Protein AF-A0A9X9A310-F1 (afdb_monomer_lite)

Secondary structure (DSSP, 8-state):
-HHHHTT-SS--TTS--TT--HHHHHHHB-TTS-B-HHHHHHHHHHHHHHHHHHTSS--TT-SSS--GGGGSPPHHHHHHHHHT----SS-SSHHHHHHHHHHHHHHHHHHHHHHGGGSTTEEEETTEEEEPPPP----HHHHHHHTT-

Structure (mmCIF, N/CA/C/O backbone):
data_AF-A0A9X9A310-F1
#
_entry.id   AF-A0A9X9A310-F1
#
loop_
_atom_site.group_PDB
_atom_site.id
_atom_site.type_symbol
_atom_site.label_atom_id
_atom_site.label_alt_id
_atom_site.label_comp_id
_atom_site.label_asym_id
_atom_site.label_entity_id
_atom_site.label_seq_id
_atom_site.pdbx_PDB_ins_code
_atom_site.Cartn_x
_atom_site.Cartn_y
_atom_site.Cartn_z
_atom_site.occupancy
_atom_site.B_iso_or_equiv
_atom_site.auth_seq_id
_atom_site.auth_comp_id
_atom_site.auth_asym_id
_atom_site.auth_atom_id
_atom_site.pdbx_PDB_model_num
ATOM 1 N N . HIS A 1 1 ? -17.668 -2.161 24.044 1.00 49.62 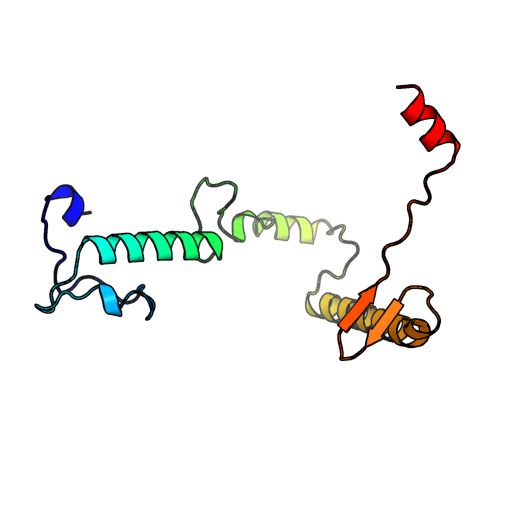1 HIS A N 1
ATOM 2 C CA . HIS A 1 1 ? -19.072 -1.722 24.154 1.00 49.62 1 HIS A CA 1
ATOM 3 C C . HIS A 1 1 ? -19.448 -1.435 25.606 1.00 49.62 1 HIS A C 1
ATOM 5 O O . HIS A 1 1 ? -19.830 -0.310 25.908 1.00 49.62 1 HIS A O 1
ATOM 11 N N . GLU A 1 2 ? -19.189 -2.377 26.520 1.00 58.69 2 GLU A N 1
ATOM 12 C CA . GLU A 1 2 ? -19.602 -2.289 27.930 1.00 58.69 2 GLU A CA 1
ATOM 13 C C . GLU A 1 2 ? -19.097 -1.065 28.711 1.00 58.69 2 GLU A C 1
ATOM 15 O O . GLU A 1 2 ? -19.842 -0.537 29.523 1.00 58.69 2 GLU A O 1
ATOM 20 N N . LEU A 1 3 ? -17.868 -0.574 28.506 1.00 62.94 3 LEU A N 1
ATOM 21 C CA . LEU A 1 3 ? -17.352 0.586 29.262 1.00 62.94 3 LEU A CA 1
ATOM 22 C C . LEU A 1 3 ? -18.100 1.890 28.947 1.00 62.94 3 LEU A C 1
ATOM 24 O O . LEU A 1 3 ? -18.428 2.640 29.866 1.00 62.94 3 LEU A O 1
ATOM 28 N N . ASN A 1 4 ? -18.407 2.126 27.668 1.00 61.53 4 ASN A N 1
ATOM 29 C CA . ASN A 1 4 ? -19.145 3.313 27.232 1.00 61.53 4 ASN A CA 1
ATOM 30 C C . ASN A 1 4 ? -20.635 3.213 27.572 1.00 61.53 4 ASN A C 1
ATOM 32 O O . ASN A 1 4 ? -21.235 4.217 27.937 1.00 61.53 4 ASN A O 1
ATOM 36 N N . GLU A 1 5 ? -21.217 2.015 27.510 1.00 60.56 5 GLU A N 1
ATOM 37 C CA . GLU A 1 5 ? -22.623 1.800 27.878 1.00 60.56 5 GLU A CA 1
ATOM 38 C C . GLU A 1 5 ? -22.856 1.806 29.392 1.00 60.56 5 GLU A C 1
ATOM 40 O O . GLU A 1 5 ? -23.878 2.299 29.855 1.00 60.56 5 GLU A O 1
ATOM 45 N N . SER A 1 6 ? -21.909 1.292 30.183 1.00 63.25 6 SER A N 1
ATOM 46 C CA . SER A 1 6 ? -22.047 1.210 31.645 1.00 63.25 6 SER A CA 1
ATOM 47 C C . SER A 1 6 ? -21.594 2.465 32.395 1.00 63.25 6 SER A C 1
ATOM 49 O O . SER A 1 6 ? -21.707 2.512 33.620 1.00 63.25 6 SER A O 1
ATOM 51 N N . GLY A 1 7 ? -21.038 3.467 31.702 1.00 60.34 7 GLY A N 1
ATOM 52 C CA . GLY A 1 7 ? -20.533 4.704 32.314 1.00 60.34 7 GLY A CA 1
ATOM 53 C C . GLY A 1 7 ? -19.408 4.489 33.337 1.00 60.34 7 GLY A C 1
ATOM 54 O O . GLY A 1 7 ? -19.101 5.383 34.133 1.00 60.34 7 GLY A O 1
ATOM 55 N N . LYS A 1 8 ? -18.796 3.297 33.361 1.00 65.62 8 LYS A N 1
ATOM 56 C CA . LYS A 1 8 ? -17.754 2.939 34.325 1.00 65.62 8 LYS A CA 1
ATOM 57 C C . LYS A 1 8 ? -16.509 3.786 34.072 1.00 65.62 8 LYS A C 1
ATOM 59 O O . LYS A 1 8 ? -15.927 3.774 32.994 1.00 65.62 8 LYS A O 1
ATOM 64 N N . ARG A 1 9 ? -16.077 4.512 35.107 1.00 66.81 9 ARG A N 1
ATOM 65 C CA . ARG A 1 9 ? -14.943 5.450 35.028 1.00 66.81 9 ARG A CA 1
ATOM 66 C C . ARG A 1 9 ? -13.573 4.770 34.955 1.00 66.81 9 ARG A C 1
ATOM 68 O O . ARG A 1 9 ? -12.628 5.401 34.497 1.00 66.81 9 ARG A O 1
ATOM 75 N N . LYS A 1 10 ? -13.459 3.518 35.412 1.00 70.38 10 LYS A N 1
ATOM 76 C CA . LYS A 1 10 ? -12.194 2.773 35.459 1.00 70.38 10 LYS A CA 1
ATOM 77 C C . LYS A 1 10 ? -12.147 1.711 34.369 1.00 70.38 10 LYS A C 1
ATOM 79 O O . LYS A 1 10 ? -13.073 0.908 34.250 1.00 70.38 10 LYS A O 1
ATOM 84 N N . VAL A 1 11 ? -11.051 1.699 33.616 1.00 75.75 11 VAL A N 1
ATOM 85 C CA . VAL A 1 11 ? -10.743 0.620 32.677 1.00 75.75 11 VAL A CA 1
ATOM 86 C C . VAL A 1 11 ? -10.344 -0.620 33.495 1.00 75.75 11 VAL A C 1
ATOM 88 O O . VAL A 1 11 ? -9.556 -0.484 34.432 1.00 75.75 11 VAL A O 1
ATOM 91 N N . PRO A 1 12 ? -10.889 -1.816 33.210 1.00 75.31 12 PRO A N 1
ATOM 92 C CA . PRO A 1 12 ? -10.527 -3.029 33.933 1.00 75.31 12 PRO A CA 1
ATOM 93 C C . PRO A 1 12 ? -9.050 -3.373 33.730 1.00 75.31 12 PRO A C 1
ATOM 95 O O . PRO A 1 12 ? -8.545 -3.269 32.616 1.00 75.31 12 PRO A O 1
ATOM 98 N N . ASN A 1 13 ? -8.386 -3.896 34.764 1.00 68.88 13 ASN A N 1
ATOM 99 C CA . ASN A 1 13 ? -6.972 -4.302 34.693 1.00 68.88 13 ASN A CA 1
ATOM 100 C C . ASN A 1 13 ? -6.693 -5.442 33.686 1.00 68.88 13 ASN A C 1
ATOM 102 O O . ASN A 1 13 ? -5.540 -5.716 33.380 1.00 68.88 13 ASN A O 1
ATOM 106 N N . GLY A 1 14 ? -7.734 -6.100 33.162 1.00 70.69 14 GLY A N 1
ATOM 107 C CA . GLY A 1 14 ? -7.641 -7.093 32.084 1.00 70.69 14 GLY A CA 1
ATOM 108 C C . GLY A 1 14 ? -7.832 -6.523 30.674 1.00 70.69 14 GLY A C 1
ATOM 109 O O . GLY A 1 14 ? -7.997 -7.297 29.733 1.00 70.69 14 GLY A O 1
ATOM 110 N N . ALA A 1 15 ? -7.881 -5.198 30.506 1.00 79.56 15 ALA A N 1
ATOM 111 C CA . ALA A 1 15 ? -8.052 -4.596 29.189 1.00 79.56 15 ALA A CA 1
ATOM 112 C C . ALA A 1 15 ? -6.859 -4.925 28.271 1.00 79.56 15 ALA A C 1
ATOM 114 O O . ALA A 1 15 ? -5.709 -4.922 28.721 1.00 79.56 15 ALA A O 1
ATOM 115 N N . PRO A 1 16 ? -7.100 -5.200 26.976 1.00 82.12 16 PRO A N 1
ATOM 116 C CA . PRO A 1 16 ? -6.029 -5.546 26.057 1.00 82.12 16 PRO A CA 1
ATOM 117 C C . PRO A 1 16 ? -5.072 -4.362 25.896 1.00 82.12 16 PRO A C 1
ATOM 119 O O . PRO A 1 16 ? -5.498 -3.244 25.619 1.00 82.12 16 PRO A O 1
ATOM 122 N N . LEU A 1 17 ? -3.775 -4.625 26.056 1.00 83.31 17 LEU A N 1
ATOM 123 C CA . LEU A 1 17 ? -2.679 -3.662 25.866 1.00 83.31 17 LEU A CA 1
ATOM 124 C C . LEU A 1 17 ? -1.749 -4.069 24.710 1.00 83.31 17 LEU A C 1
ATOM 126 O O . LEU A 1 17 ? -0.711 -3.449 24.488 1.00 83.31 17 LEU A O 1
ATOM 130 N N . SER A 1 18 ? -2.100 -5.122 23.968 1.00 85.00 18 SER A N 1
ATOM 131 C CA . SER A 1 18 ? -1.296 -5.647 22.858 1.00 85.00 18 SER A CA 1
ATOM 132 C C . SER A 1 18 ? -1.154 -4.650 21.707 1.00 85.00 18 SER A C 1
ATOM 134 O O . SER A 1 18 ? -0.083 -4.567 21.118 1.00 85.00 18 SER A O 1
ATOM 136 N N . PHE A 1 19 ? -2.190 -3.849 21.433 1.00 84.56 19 PHE A N 1
ATOM 137 C CA . PHE A 1 19 ? -2.162 -2.816 20.392 1.00 84.56 19 PHE A CA 1
ATOM 138 C C . PHE A 1 19 ? -1.334 -1.581 20.782 1.00 84.56 19 PHE A C 1
ATOM 140 O O . PHE A 1 19 ? -1.046 -0.740 19.939 1.00 84.56 19 PHE A O 1
ATOM 147 N N . VAL A 1 20 ? -0.959 -1.445 22.055 1.00 84.38 20 VAL A N 1
ATOM 148 C CA . VAL A 1 20 ? -0.291 -0.254 22.576 1.00 84.38 20 VAL A CA 1
ATOM 149 C C . VAL A 1 20 ? 1.215 -0.323 22.322 1.00 84.38 20 VAL A C 1
ATOM 151 O O . VAL A 1 20 ? 1.936 -1.126 22.930 1.00 84.38 20 VAL A O 1
ATOM 154 N N . ILE A 1 21 ? 1.717 0.612 21.514 1.00 83.56 21 ILE A N 1
ATOM 155 C CA . ILE A 1 21 ? 3.153 0.801 21.281 1.00 83.56 21 ILE A CA 1
ATOM 156 C C . ILE A 1 21 ? 3.887 1.330 22.527 1.00 83.56 21 ILE A C 1
ATOM 158 O O . ILE A 1 21 ? 3.330 2.060 23.352 1.00 83.56 21 ILE A O 1
ATOM 162 N N . ASN A 1 22 ? 5.187 1.035 22.638 1.00 81.12 22 ASN A N 1
ATOM 163 C CA . ASN A 1 22 ? 6.027 1.403 23.793 1.00 81.12 22 ASN A CA 1
ATOM 164 C C . ASN A 1 22 ? 5.984 2.891 24.177 1.00 81.12 22 ASN A C 1
ATOM 166 O O . ASN A 1 22 ? 6.202 3.227 25.340 1.00 81.12 22 ASN A O 1
ATOM 170 N N . ARG A 1 23 ? 5.700 3.784 23.220 1.00 81.94 23 ARG A N 1
ATOM 171 C CA . ARG A 1 23 ? 5.558 5.223 23.474 1.00 81.94 23 ARG A CA 1
ATOM 172 C C . ARG A 1 23 ? 4.402 5.524 24.433 1.00 81.94 23 ARG A C 1
ATOM 174 O O . ARG A 1 23 ? 4.578 6.333 25.336 1.00 81.94 23 ARG A O 1
ATOM 181 N N . TRP A 1 24 ? 3.259 4.864 24.253 1.00 82.69 24 TRP A N 1
ATOM 182 C CA . TRP A 1 24 ? 2.056 5.081 25.060 1.00 82.69 24 TRP A CA 1
ATOM 183 C C . TRP A 1 24 ? 2.064 4.280 26.360 1.00 82.69 24 TRP A C 1
ATOM 185 O O . TRP A 1 24 ? 1.512 4.746 27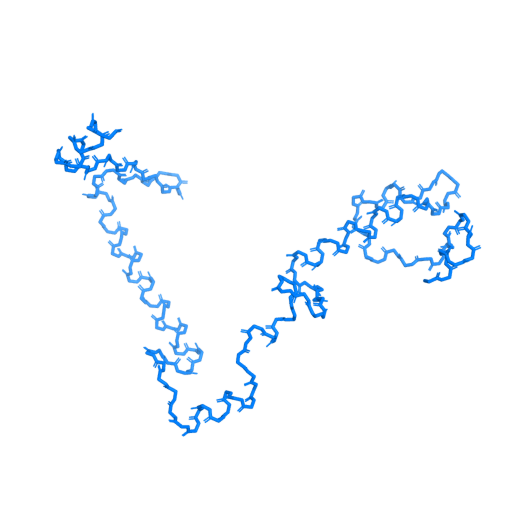.350 1.00 82.69 24 TRP A O 1
ATOM 195 N N . ARG A 1 25 ? 2.742 3.121 26.401 1.00 82.44 25 ARG A N 1
ATOM 196 C CA . ARG A 1 25 ? 2.797 2.253 27.598 1.00 82.44 25 ARG A CA 1
ATOM 197 C C . ARG A 1 25 ? 3.222 2.984 28.873 1.00 82.44 25 ARG A C 1
ATOM 199 O O . ARG A 1 25 ? 2.723 2.661 29.941 1.00 82.44 25 ARG A O 1
ATOM 206 N N . LYS A 1 26 ? 4.095 3.989 28.753 1.00 82.06 26 LYS A N 1
ATOM 207 C CA . LYS A 1 26 ? 4.573 4.805 29.881 1.00 82.06 26 LYS A CA 1
ATOM 208 C C . LYS A 1 26 ? 3.486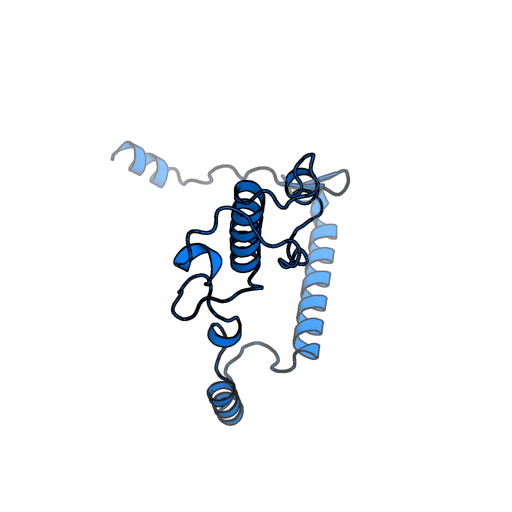 5.669 30.530 1.00 82.06 26 LYS A C 1
ATOM 210 O O . LYS A 1 26 ? 3.653 6.059 31.673 1.00 82.06 26 LYS A O 1
ATOM 215 N N . TYR A 1 27 ? 2.420 5.982 29.797 1.00 82.81 27 TYR A N 1
ATOM 216 C CA . TYR A 1 27 ? 1.354 6.892 30.228 1.00 82.81 27 TYR A CA 1
ATOM 217 C C . TYR A 1 27 ? 0.039 6.172 30.526 1.00 82.81 27 TYR A C 1
ATOM 219 O O . TYR A 1 27 ? -0.916 6.789 30.979 1.00 82.81 27 TYR A O 1
ATOM 227 N N . ILE A 1 28 ? -0.045 4.875 30.228 1.00 84.00 28 ILE A N 1
ATOM 228 C CA . ILE A 1 28 ? -1.295 4.127 30.384 1.00 84.00 28 ILE A CA 1
ATOM 229 C C . ILE A 1 28 ? -1.496 3.663 31.818 1.00 84.00 28 ILE A C 1
ATOM 231 O O . ILE A 1 28 ? -2.634 3.432 32.200 1.00 84.00 28 ILE A O 1
ATOM 235 N N . HIS A 1 29 ? -0.432 3.524 32.607 1.00 84.06 29 HIS A N 1
ATOM 236 C CA . HIS A 1 29 ? -0.541 3.150 34.013 1.00 84.06 29 HIS A CA 1
ATOM 237 C C . HIS A 1 29 ? -0.397 4.408 34.876 1.00 84.06 29 HIS A C 1
ATOM 239 O O . HIS A 1 29 ? 0.569 5.152 34.712 1.00 84.06 29 HIS A O 1
ATOM 245 N N . ASP A 1 30 ? -1.349 4.627 35.780 1.00 80.25 30 ASP A N 1
ATOM 246 C CA . ASP A 1 30 ? -1.255 5.642 36.833 1.00 80.25 30 ASP A CA 1
ATOM 247 C C . ASP A 1 30 ? -0.285 5.187 37.944 1.00 80.25 30 ASP A C 1
ATOM 249 O O . ASP A 1 30 ? 0.136 4.027 37.975 1.00 80.25 30 ASP A O 1
ATOM 253 N N . GLU A 1 31 ? 0.043 6.077 38.890 1.00 76.38 31 GLU A N 1
ATOM 254 C CA . GLU A 1 31 ? 0.943 5.778 40.024 1.00 76.38 31 GLU A CA 1
ATOM 255 C C . GLU A 1 31 ? 0.473 4.576 40.868 1.00 76.38 31 GLU A C 1
ATOM 257 O O . GLU A 1 31 ? 1.291 3.824 41.392 1.00 76.38 31 GLU A O 1
ATOM 262 N N . ASP A 1 32 ? -0.840 4.329 40.904 1.00 75.44 32 ASP A N 1
ATOM 263 C CA . ASP A 1 32 ? -1.468 3.192 41.591 1.00 75.44 32 ASP A CA 1
ATOM 264 C C . ASP A 1 32 ? -1.486 1.888 40.760 1.00 75.44 32 ASP A C 1
ATOM 266 O O . ASP A 1 32 ? -2.128 0.908 41.144 1.00 75.44 32 ASP A O 1
ATOM 270 N N . GLY A 1 33 ? -0.865 1.869 39.574 1.00 76.62 33 GLY A N 1
ATOM 271 C CA . GLY A 1 33 ? -0.853 0.717 38.663 1.00 76.62 33 GLY A CA 1
ATOM 272 C C . GLY A 1 33 ? -2.180 0.450 37.939 1.00 76.62 33 GLY A C 1
ATOM 273 O O . GLY A 1 33 ? -2.322 -0.576 37.273 1.00 76.62 33 GLY A O 1
ATOM 274 N N . ASN A 1 34 ? -3.151 1.360 38.052 1.00 82.12 34 ASN A N 1
ATOM 275 C CA . ASN A 1 34 ? -4.426 1.291 37.337 1.00 82.12 34 ASN A CA 1
ATOM 276 C C . ASN A 1 34 ? -4.290 1.834 35.911 1.00 82.12 34 ASN A C 1
ATOM 278 O O . ASN A 1 34 ? -3.474 2.715 35.649 1.00 82.12 34 ASN A O 1
ATOM 282 N N . ILE A 1 35 ? -5.131 1.347 34.996 1.00 84.06 35 ILE A N 1
ATOM 283 C CA . ILE A 1 35 ? -5.165 1.855 33.622 1.00 84.06 35 ILE A CA 1
ATOM 284 C C . ILE A 1 35 ? -5.850 3.227 33.586 1.00 84.06 35 ILE A C 1
ATOM 286 O O . ILE A 1 35 ? -7.050 3.346 33.859 1.00 84.06 35 ILE A O 1
ATOM 290 N N . ASN A 1 36 ? -5.103 4.248 33.170 1.00 85.25 36 ASN A N 1
ATOM 291 C CA . ASN A 1 36 ? -5.626 5.577 32.915 1.00 85.25 36 ASN A CA 1
ATOM 292 C C . ASN A 1 36 ? -6.531 5.554 31.681 1.00 85.25 36 ASN A C 1
ATOM 294 O O . ASN A 1 36 ? -6.084 5.331 30.551 1.00 85.25 36 ASN A O 1
ATOM 298 N N . ARG A 1 37 ? -7.820 5.827 31.890 1.00 83.62 37 ARG A N 1
ATOM 299 C CA . ARG A 1 37 ? -8.831 5.787 30.831 1.00 83.62 37 ARG A CA 1
ATOM 300 C C . ARG A 1 37 ? -8.508 6.717 29.661 1.00 83.62 37 ARG A C 1
ATOM 302 O O . ARG A 1 37 ? -8.642 6.304 28.514 1.00 83.62 37 ARG A O 1
ATOM 309 N N . HIS A 1 38 ? -8.087 7.950 29.934 1.00 84.75 38 HIS A N 1
ATOM 310 C CA . HIS A 1 38 ? -7.869 8.949 28.889 1.00 84.75 38 HIS A CA 1
ATOM 311 C C . HIS A 1 38 ? -6.691 8.575 27.991 1.00 84.75 38 HIS A C 1
ATOM 313 O O . HIS A 1 38 ? -6.804 8.643 26.768 1.00 84.75 38 HIS A O 1
ATOM 319 N N . PHE A 1 39 ? -5.584 8.121 28.583 1.00 86.56 39 PHE A N 1
ATOM 320 C CA . PHE A 1 39 ? -4.436 7.656 27.807 1.00 86.56 39 PHE A CA 1
ATOM 321 C C . PHE A 1 39 ? -4.724 6.352 27.070 1.00 86.56 39 PHE A C 1
ATOM 323 O O . PHE A 1 39 ? -4.274 6.190 25.938 1.00 86.56 39 PHE A O 1
ATOM 330 N N . TYR A 1 40 ? -5.508 5.451 27.664 1.00 87.69 40 TYR A N 1
ATOM 331 C CA . TYR A 1 40 ? -5.931 4.221 27.003 1.00 87.69 40 TYR A CA 1
ATOM 332 C C . TYR A 1 40 ? -6.802 4.499 25.768 1.00 87.69 40 TYR A C 1
ATOM 334 O O . TYR A 1 40 ? -6.530 3.972 24.691 1.00 87.69 40 TYR A O 1
ATOM 342 N N . GLU A 1 41 ? -7.810 5.368 25.893 1.00 87.19 41 GLU A N 1
ATOM 343 C CA . GLU A 1 41 ? -8.680 5.766 24.779 1.00 87.19 41 GLU A CA 1
ATOM 344 C C . GLU A 1 41 ? -7.903 6.512 23.687 1.00 87.19 41 GLU A C 1
ATOM 346 O O . GLU A 1 41 ? -8.075 6.228 22.500 1.00 87.19 41 GLU A O 1
ATOM 351 N N . LEU A 1 42 ? -7.002 7.422 24.071 1.00 88.75 42 LEU A N 1
ATOM 352 C CA . LEU A 1 42 ? -6.176 8.164 23.120 1.00 88.75 42 LEU A CA 1
ATOM 353 C C . LEU A 1 42 ? -5.200 7.248 22.373 1.00 88.75 42 LEU A C 1
ATOM 355 O O . LEU A 1 42 ? -5.034 7.395 21.159 1.00 88.75 42 LEU A O 1
ATOM 359 N N . ALA A 1 43 ? -4.586 6.287 23.069 1.00 89.19 43 ALA A N 1
ATOM 360 C CA . ALA A 1 43 ? -3.750 5.269 22.448 1.00 89.19 43 ALA A CA 1
ATOM 361 C C . ALA A 1 43 ? -4.575 4.421 21.471 1.00 89.19 43 ALA A C 1
ATOM 363 O O . ALA A 1 43 ? -4.190 4.292 20.313 1.00 89.19 43 ALA A O 1
ATOM 364 N N . ALA A 1 44 ? -5.743 3.923 21.886 1.00 89.44 44 ALA A N 1
ATOM 365 C CA . ALA A 1 44 ? -6.617 3.128 21.024 1.00 89.44 44 ALA A CA 1
ATOM 366 C C . ALA A 1 44 ? -7.029 3.886 19.753 1.00 89.44 44 ALA A C 1
ATOM 368 O O . ALA A 1 44 ? -6.938 3.345 18.652 1.00 89.44 44 ALA A O 1
ATOM 369 N N . PHE A 1 45 ? -7.420 5.156 19.882 1.00 90.56 45 PHE A N 1
ATOM 370 C CA . PHE A 1 45 ? -7.807 5.981 18.739 1.00 90.56 45 PHE A CA 1
ATOM 371 C C . PHE A 1 45 ? -6.627 6.289 17.808 1.00 90.56 45 PHE A C 1
ATOM 373 O O . PHE A 1 45 ? -6.758 6.228 16.584 1.00 90.56 45 PHE A O 1
ATOM 380 N N . THR A 1 46 ? -5.460 6.599 18.378 1.00 90.19 46 THR A N 1
ATOM 381 C CA . THR A 1 46 ? -4.251 6.898 17.601 1.00 90.19 46 THR A CA 1
ATOM 382 C C . THR A 1 46 ? -3.788 5.676 16.815 1.00 90.19 46 THR A C 1
ATOM 384 O O . THR A 1 46 ? -3.487 5.796 15.628 1.00 90.19 46 THR A O 1
ATOM 387 N N . GLU A 1 47 ? -3.773 4.503 17.447 1.00 91.56 47 GLU A N 1
ATOM 388 C CA . GLU A 1 47 ? -3.370 3.265 16.782 1.00 91.56 47 GLU A CA 1
ATOM 389 C C . GLU A 1 47 ? -4.392 2.832 15.732 1.00 91.56 47 GLU A C 1
ATOM 391 O O . GLU A 1 47 ? -3.999 2.510 14.615 1.00 91.56 47 GLU A O 1
ATOM 396 N N . LEU A 1 48 ? -5.698 2.940 16.005 1.00 91.62 48 LEU A N 1
ATOM 397 C CA . LEU A 1 48 ? -6.731 2.700 14.992 1.00 91.62 48 LEU A CA 1
ATOM 398 C C . LEU A 1 48 ? -6.525 3.592 13.761 1.00 91.62 48 LEU A C 1
ATOM 400 O O . LEU A 1 48 ? -6.538 3.112 12.630 1.00 91.62 48 LEU A O 1
ATOM 404 N N . ARG A 1 49 ? -6.275 4.890 13.969 1.00 91.06 49 ARG A N 1
ATOM 405 C CA . ARG A 1 49 ? -5.980 5.822 12.874 1.00 91.06 49 ARG A CA 1
ATOM 406 C C . ARG A 1 49 ? -4.722 5.421 12.103 1.00 91.06 49 ARG A C 1
ATOM 408 O O . ARG A 1 49 ? -4.688 5.578 10.884 1.00 91.06 49 ARG A O 1
ATOM 415 N N . ASN A 1 50 ? -3.687 4.945 12.792 1.00 90.81 50 ASN A N 1
ATOM 416 C CA . ASN A 1 50 ? -2.457 4.492 12.150 1.00 90.81 50 ASN A CA 1
ATOM 417 C C . ASN A 1 50 ? -2.697 3.246 11.297 1.00 90.81 50 ASN A C 1
ATOM 419 O O . ASN A 1 50 ? -2.280 3.260 10.145 1.00 90.81 50 ASN A O 1
ATOM 423 N N . TYR A 1 51 ? -3.418 2.250 11.813 1.00 90.62 51 TYR A N 1
ATOM 424 C CA . TYR A 1 51 ? -3.747 1.023 11.085 1.00 90.62 51 TYR A CA 1
ATOM 425 C C . TYR A 1 51 ? -4.651 1.270 9.870 1.00 90.62 51 TYR A C 1
ATOM 427 O O . TYR A 1 51 ? -4.454 0.689 8.807 1.00 90.62 51 TYR A O 1
ATOM 435 N N . VAL A 1 52 ? -5.603 2.202 9.975 1.00 90.81 52 VAL A N 1
ATOM 436 C CA . VAL A 1 52 ? -6.413 2.636 8.822 1.00 90.81 52 VAL A CA 1
ATOM 437 C C . VAL A 1 52 ? -5.551 3.351 7.774 1.00 90.81 52 VAL A C 1
ATOM 439 O O . VAL A 1 52 ? -5.780 3.229 6.571 1.00 90.81 52 VAL A O 1
ATOM 442 N N . ARG A 1 53 ? -4.538 4.109 8.211 1.00 87.75 53 ARG A N 1
ATOM 443 C CA . ARG A 1 53 ? -3.626 4.825 7.310 1.00 87.75 53 ARG A CA 1
ATOM 444 C C . ARG A 1 53 ? -2.583 3.911 6.663 1.00 87.75 53 ARG A C 1
ATOM 446 O O . ARG A 1 53 ? -2.187 4.196 5.538 1.00 87.75 53 ARG A O 1
ATOM 453 N N . SER A 1 54 ? -2.106 2.879 7.360 1.00 87.94 54 SER A N 1
ATOM 454 C CA . SER A 1 54 ? -1.192 1.874 6.800 1.00 87.94 54 SER A CA 1
ATOM 455 C C . SER A 1 54 ? -1.903 0.902 5.862 1.00 87.94 54 SER A C 1
ATOM 457 O O . SER A 1 54 ? -1.244 0.308 5.016 1.00 87.94 54 SER A O 1
ATOM 459 N N . GLY A 1 55 ? -3.230 0.786 5.977 1.00 85.31 55 GLY A N 1
ATOM 460 C CA . GLY A 1 55 ? -4.031 -0.172 5.219 1.00 85.31 55 GLY A CA 1
ATOM 461 C C . GLY A 1 55 ? -4.173 -1.528 5.912 1.00 85.31 55 GLY A C 1
ATOM 462 O O . GLY A 1 55 ? -4.772 -2.425 5.333 1.00 85.31 55 GLY A O 1
ATOM 463 N N . ASP A 1 56 ? -3.684 -1.674 7.149 1.00 88.00 56 ASP A N 1
ATOM 464 C CA . ASP A 1 56 ? -3.876 -2.890 7.956 1.00 88.00 56 ASP A CA 1
ATOM 465 C C . ASP A 1 56 ? -5.342 -3.069 8.389 1.00 88.00 56 ASP A C 1
ATOM 467 O O . ASP A 1 56 ? -5.777 -4.177 8.697 1.00 88.00 56 ASP A O 1
ATOM 471 N N . ILE A 1 57 ? -6.109 -1.972 8.433 1.00 90.94 57 ILE A N 1
ATOM 472 C CA . ILE A 1 57 ? -7.556 -1.980 8.668 1.00 90.94 57 ILE A CA 1
ATOM 473 C C . ILE A 1 57 ? -8.262 -1.340 7.477 1.00 90.94 57 ILE A C 1
ATOM 475 O O . ILE A 1 57 ? -8.066 -0.159 7.180 1.00 90.94 57 ILE A O 1
ATOM 479 N N . SER A 1 58 ? -9.149 -2.110 6.855 1.00 89.06 58 SER A N 1
ATOM 480 C CA . SER A 1 58 ? -10.109 -1.634 5.867 1.00 89.06 58 SER A CA 1
ATOM 481 C C . SER A 1 58 ? -11.435 -1.243 6.529 1.00 89.06 58 SER A C 1
ATOM 483 O O . SER A 1 58 ? -11.827 -1.752 7.581 1.00 89.06 58 SER A O 1
ATOM 485 N N . ILE A 1 59 ? -12.136 -0.289 5.920 1.00 90.31 59 ILE A N 1
ATOM 486 C CA . ILE A 1 59 ? -13.443 0.201 6.354 1.00 90.31 59 ILE A CA 1
ATOM 487 C C . ILE A 1 59 ? -14.435 -0.070 5.228 1.00 90.31 59 ILE A C 1
ATOM 489 O O . ILE A 1 59 ? -14.371 0.546 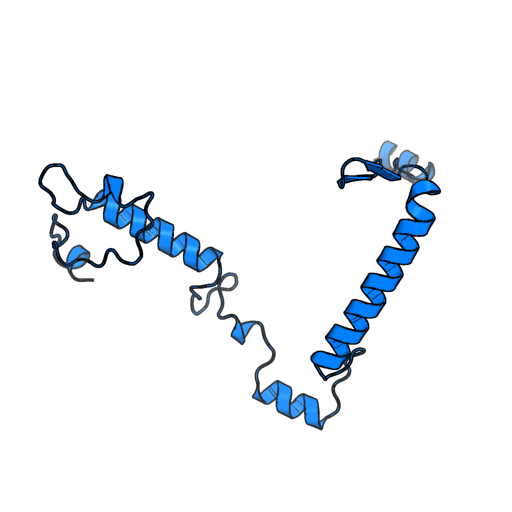4.161 1.00 90.31 59 ILE A O 1
ATOM 493 N N . VAL A 1 60 ? -15.394 -0.953 5.497 1.00 88.12 60 VAL A N 1
ATOM 494 C CA . VAL A 1 60 ? -16.473 -1.289 4.561 1.00 88.12 60 VAL A CA 1
ATOM 495 C C . VAL A 1 60 ? -17.228 -0.019 4.155 1.00 88.12 60 VAL A C 1
ATOM 497 O O . VAL A 1 60 ? -17.664 0.762 5.001 1.00 88.12 60 VAL A O 1
ATOM 500 N N . GLY A 1 61 ? -17.366 0.207 2.847 1.00 85.00 61 GLY A N 1
ATOM 501 C CA . GLY A 1 61 ? -18.047 1.381 2.288 1.00 85.00 61 GLY A CA 1
ATOM 502 C C . GLY A 1 61 ? -17.216 2.671 2.256 1.00 85.00 61 GLY A C 1
ATOM 503 O O . GLY A 1 61 ? -17.652 3.657 1.658 1.00 85.00 61 GLY A O 1
ATOM 504 N N . SER A 1 62 ? -16.008 2.689 2.830 1.00 85.81 62 SER A N 1
ATOM 505 C CA . SER A 1 62 ? -15.068 3.793 2.614 1.00 85.81 62 SER A CA 1
ATOM 506 C C . SER A 1 62 ? -14.615 3.814 1.158 1.00 85.81 62 SER A C 1
ATOM 508 O O . SER A 1 62 ? -14.563 2.781 0.513 1.00 85.81 62 SER A O 1
ATOM 510 N N . ARG A 1 63 ? -14.265 4.980 0.608 1.00 81.75 63 ARG A N 1
ATOM 511 C CA . ARG A 1 63 ? -13.633 5.080 -0.725 1.00 81.75 63 ARG A CA 1
ATOM 512 C C . ARG A 1 63 ? -12.109 5.116 -0.655 1.00 81.75 63 ARG A C 1
ATOM 514 O O . ARG A 1 63 ? -11.446 4.752 -1.620 1.00 81.75 63 ARG A O 1
ATOM 521 N N . GLN A 1 64 ? -11.574 5.608 0.460 1.00 84.25 64 GLN A N 1
ATOM 522 C CA . GLN A 1 64 ? -10.143 5.865 0.653 1.00 84.25 64 GLN A CA 1
ATOM 523 C C . GLN A 1 64 ? -9.447 4.775 1.473 1.00 84.25 64 GLN A C 1
ATOM 525 O O . GLN A 1 64 ? -8.232 4.657 1.398 1.00 84.25 64 GLN A O 1
ATOM 530 N N . HIS A 1 65 ? -10.212 3.992 2.235 1.00 86.38 65 HIS A N 1
ATOM 531 C CA . HIS A 1 65 ? -9.712 2.936 3.118 1.00 86.38 65 HIS A CA 1
ATOM 532 C C . HIS A 1 65 ? -10.465 1.633 2.842 1.00 86.38 65 HIS A C 1
ATOM 534 O O . HIS A 1 65 ? -11.062 1.065 3.751 1.00 86.38 65 HIS A O 1
ATOM 540 N N . LYS A 1 66 ? -10.553 1.229 1.571 1.00 85.75 66 LYS A N 1
ATOM 541 C CA . LYS A 1 66 ? -11.214 -0.027 1.190 1.00 85.75 66 LYS A CA 1
ATOM 542 C C . LYS A 1 66 ? -10.318 -1.214 1.488 1.00 85.75 66 LYS A C 1
ATOM 544 O O . LYS A 1 66 ? -9.121 -1.047 1.714 1.00 85.75 66 LYS A O 1
ATOM 549 N N . ASP A 1 67 ? -10.915 -2.397 1.461 1.00 84.75 67 ASP A N 1
ATOM 550 C CA . ASP A 1 67 ? -10.141 -3.627 1.386 1.00 84.75 67 ASP A CA 1
ATOM 551 C C . ASP A 1 67 ? -9.214 -3.587 0.164 1.00 84.75 67 ASP A C 1
ATOM 553 O O . ASP A 1 67 ? -9.583 -3.041 -0.880 1.00 84.75 67 ASP A O 1
ATOM 557 N N . PHE A 1 68 ? -8.007 -4.133 0.300 1.00 80.56 68 PHE A N 1
ATOM 558 C CA . PHE A 1 68 ? -7.059 -4.206 -0.805 1.00 80.56 68 PHE A CA 1
ATOM 559 C C . PHE A 1 68 ? -7.663 -4.960 -1.995 1.00 80.56 68 PHE A C 1
ATOM 561 O O . PHE A 1 68 ? -7.531 -4.514 -3.137 1.00 80.56 68 PHE A O 1
ATOM 568 N N . ASP A 1 69 ? -8.409 -6.030 -1.717 1.00 82.81 69 ASP A N 1
ATOM 569 C CA . ASP A 1 69 ? -9.032 -6.865 -2.740 1.00 82.81 69 ASP A CA 1
ATOM 570 C C . ASP A 1 69 ? -10.107 -6.106 -3.536 1.00 82.81 69 ASP A C 1
ATOM 572 O O . ASP A 1 69 ? -10.321 -6.393 -4.712 1.00 82.81 69 ASP A O 1
ATOM 576 N N . GLU A 1 70 ? -10.735 -5.074 -2.955 1.00 84.62 70 GLU A N 1
ATOM 577 C CA . GLU A 1 70 ? -11.703 -4.217 -3.660 1.00 84.62 70 GLU A CA 1
ATOM 578 C C . GLU A 1 70 ? -11.057 -3.273 -4.688 1.00 84.62 70 GLU A C 1
ATOM 580 O O . GLU A 1 70 ? -11.763 -2.709 -5.528 1.00 84.62 70 GLU A O 1
ATOM 585 N N . TYR A 1 71 ? -9.740 -3.053 -4.624 1.00 81.31 71 TYR A N 1
ATOM 586 C CA . TYR A 1 71 ? -9.016 -2.294 -5.652 1.00 81.31 71 TYR A CA 1
ATOM 587 C C . TYR A 1 71 ? -8.619 -3.162 -6.847 1.00 81.31 71 TYR A C 1
ATOM 589 O O . TYR A 1 71 ? -8.213 -2.628 -7.884 1.00 81.31 71 TYR A O 1
ATOM 597 N N . LEU A 1 72 ? -8.699 -4.484 -6.701 1.00 86.62 72 LEU A N 1
ATOM 598 C CA . LEU A 1 72 ? -8.316 -5.436 -7.727 1.00 86.62 72 LEU A CA 1
ATOM 599 C C . LEU A 1 72 ? -9.514 -5.820 -8.595 1.00 86.62 72 LEU A C 1
ATOM 601 O O . LEU A 1 72 ? -10.677 -5.662 -8.231 1.00 86.62 72 LEU A O 1
ATOM 605 N N . ILE A 1 73 ? -9.206 -6.356 -9.773 1.00 85.88 73 ILE A N 1
ATOM 606 C CA . ILE A 1 73 ? -10.195 -7.065 -10.584 1.00 85.88 73 ILE A CA 1
ATOM 607 C C . ILE A 1 73 ? -10.610 -8.306 -9.791 1.00 85.88 73 ILE A C 1
ATOM 609 O O . ILE A 1 73 ? -9.744 -9.018 -9.274 1.00 85.88 73 ILE A O 1
ATOM 613 N N . SER A 1 74 ? -11.912 -8.581 -9.697 1.00 87.69 74 SER A N 1
ATOM 614 C CA . SER A 1 74 ? -12.372 -9.758 -8.959 1.00 87.69 74 SER A CA 1
ATOM 615 C C . SER A 1 74 ? -11.814 -11.041 -9.580 1.00 87.69 74 SER A C 1
ATOM 617 O O . SER A 1 74 ? -11.605 -11.124 -10.792 1.00 87.69 74 SER A O 1
ATOM 619 N N . ILE A 1 75 ? -11.604 -12.083 -8.771 1.00 85.56 75 ILE A N 1
ATOM 620 C CA . ILE A 1 75 ? -11.038 -13.347 -9.270 1.00 85.56 75 ILE A CA 1
ATOM 621 C C . ILE A 1 75 ? -11.881 -13.959 -10.402 1.00 85.56 75 ILE A C 1
ATOM 623 O O . ILE A 1 75 ? -11.343 -14.531 -11.348 1.00 85.56 75 ILE A O 1
ATOM 627 N N . ASN A 1 76 ? -13.203 -13.786 -10.339 1.00 87.44 76 ASN A N 1
ATOM 628 C CA . ASN A 1 76 ? -14.132 -14.271 -11.354 1.00 87.44 76 ASN A CA 1
ATOM 629 C C . ASN A 1 76 ? -13.968 -13.506 -12.672 1.00 87.44 76 ASN A C 1
ATOM 631 O O . ASN A 1 76 ? -13.856 -14.123 -13.731 1.00 87.44 76 ASN A O 1
ATOM 635 N N . GLU A 1 77 ? -13.898 -12.173 -12.613 1.00 85.62 77 GLU A N 1
ATOM 636 C CA . GLU A 1 77 ? -13.642 -11.338 -13.792 1.00 85.62 77 GLU A CA 1
ATOM 637 C C . GLU A 1 77 ? -12.250 -11.596 -14.372 1.00 85.62 77 GLU A C 1
ATOM 639 O O . GLU A 1 77 ? -12.089 -11.641 -15.591 1.00 85.62 77 GLU A O 1
ATOM 644 N N . TRP A 1 78 ? -11.249 -11.812 -13.517 1.00 85.38 78 TRP A N 1
ATOM 645 C CA . TRP A 1 78 ? -9.899 -12.159 -13.939 1.00 85.38 78 TRP A CA 1
ATOM 646 C C . TRP A 1 78 ? -9.865 -13.485 -14.703 1.00 85.38 78 TRP A C 1
ATOM 648 O O . TRP A 1 78 ? -9.318 -13.536 -15.805 1.00 85.38 78 TRP A O 1
ATOM 658 N N . ASN A 1 79 ? -10.491 -14.536 -14.166 1.00 85.94 79 ASN A N 1
ATOM 659 C CA . ASN A 1 79 ? -10.562 -15.844 -14.821 1.00 85.94 79 ASN A CA 1
ATOM 660 C C . ASN A 1 79 ? -11.271 -15.753 -16.180 1.00 85.94 79 ASN A C 1
ATOM 662 O O . ASN A 1 79 ? -10.749 -16.245 -17.177 1.00 85.94 79 ASN A O 1
ATOM 666 N N . HIS A 1 80 ? -12.394 -15.033 -16.244 1.00 85.56 80 HIS A N 1
ATOM 667 C CA . HIS A 1 80 ? -13.112 -14.801 -17.497 1.00 85.56 80 HIS A CA 1
ATOM 668 C C . HIS A 1 80 ? -12.282 -13.993 -18.513 1.00 85.56 80 HIS A C 1
ATOM 670 O O . HIS A 1 80 ? -12.285 -14.279 -19.710 1.00 85.56 80 HIS A O 1
ATOM 676 N N . SER A 1 81 ? -11.543 -12.977 -18.063 1.00 82.12 81 SER A N 1
ATOM 677 C CA . SER A 1 81 ? -10.666 -12.174 -18.927 1.00 82.12 81 SER A CA 1
ATOM 678 C C . SER A 1 81 ? -9.492 -12.996 -19.471 1.00 82.12 81 SER A C 1
ATOM 680 O O . SER A 1 81 ? -9.131 -12.866 -20.642 1.00 82.12 81 SER A O 1
ATOM 682 N N . LYS A 1 82 ? -8.938 -13.899 -18.651 1.00 78.88 82 LYS A N 1
ATOM 683 C CA . LYS A 1 82 ? -7.846 -14.806 -19.029 1.00 78.88 82 LYS A CA 1
ATOM 684 C C . LYS A 1 82 ? -8.222 -15.719 -20.194 1.00 78.88 82 LYS A C 1
ATOM 686 O O . LYS A 1 82 ? -7.407 -15.905 -21.094 1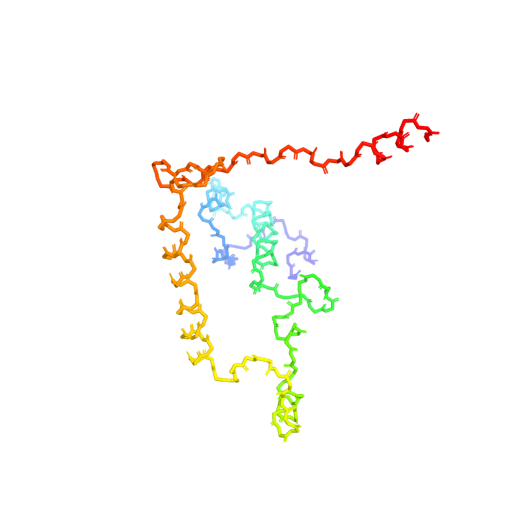.00 78.88 82 LYS A O 1
ATOM 691 N N . GLU A 1 83 ? -9.445 -16.239 -20.202 1.00 75.44 83 GLU A N 1
ATOM 692 C CA . GLU A 1 83 ? -9.963 -17.101 -21.274 1.00 75.44 83 GLU A CA 1
ATOM 693 C C . GLU A 1 83 ? -10.226 -16.332 -22.577 1.00 75.44 83 GLU A C 1
ATOM 695 O O . GLU A 1 83 ? -9.981 -16.849 -23.664 1.00 75.44 83 GLU A O 1
ATOM 700 N N . ASN A 1 84 ? -10.658 -15.073 -22.477 1.00 72.31 84 ASN A N 1
ATOM 701 C CA . ASN A 1 84 ? -11.005 -14.233 -23.628 1.00 72.31 84 ASN A CA 1
ATOM 702 C C . ASN A 1 84 ? -9.816 -13.465 -24.238 1.00 72.31 84 ASN A C 1
ATOM 704 O O . ASN A 1 84 ? -9.992 -12.697 -25.186 1.00 72.31 84 ASN A O 1
ATOM 708 N N . GLY A 1 85 ? -8.606 -13.679 -23.715 1.00 68.56 85 GLY A N 1
ATOM 709 C CA . GLY A 1 85 ? -7.388 -13.010 -24.158 1.00 68.56 85 GLY A CA 1
ATOM 710 C C . GLY A 1 85 ? -7.228 -11.631 -23.520 1.00 68.56 85 GLY A C 1
ATOM 711 O O . GLY A 1 85 ? -7.795 -10.630 -23.965 1.00 68.56 85 GLY A O 1
ATOM 712 N N . ILE A 1 86 ? -6.391 -11.563 -22.486 1.00 75.12 86 ILE A N 1
ATOM 713 C CA . ILE A 1 86 ? -6.082 -10.316 -21.789 1.00 75.12 86 ILE A CA 1
ATOM 714 C C . ILE A 1 86 ? -5.224 -9.426 -22.701 1.00 75.12 86 ILE A C 1
ATOM 716 O O . ILE A 1 86 ? -4.106 -9.785 -23.063 1.00 75.12 86 ILE A O 1
ATOM 720 N N . ARG A 1 87 ? -5.713 -8.227 -23.039 1.00 72.44 87 ARG A N 1
ATOM 721 C CA . ARG A 1 87 ? -4.970 -7.220 -23.824 1.00 72.44 87 ARG A CA 1
ATOM 722 C C . ARG A 1 87 ? -3.990 -6.421 -22.959 1.00 72.44 87 ARG A C 1
ATOM 724 O O . ARG A 1 87 ? -4.015 -5.192 -22.956 1.00 72.44 87 ARG A O 1
ATOM 731 N N . LEU A 1 88 ? -3.154 -7.111 -22.193 1.00 75.25 88 LEU A N 1
ATOM 732 C CA . LEU A 1 88 ? -2.049 -6.475 -21.485 1.00 75.25 88 LEU A CA 1
ATOM 733 C C . LEU A 1 88 ? -0.829 -6.452 -22.404 1.00 75.25 88 LEU A C 1
ATOM 735 O O . LEU A 1 88 ? -0.473 -7.456 -23.008 1.00 75.25 88 LEU A O 1
ATOM 739 N N . ALA A 1 89 ? -0.172 -5.298 -22.499 1.00 77.62 89 ALA A N 1
ATOM 740 C CA . ALA A 1 89 ? 1.067 -5.133 -23.264 1.00 77.62 89 ALA A CA 1
ATOM 741 C C . ALA A 1 89 ? 2.304 -5.714 -22.543 1.00 77.62 89 ALA A C 1
ATOM 743 O O . ALA A 1 89 ? 3.433 -5.403 -22.908 1.00 77.62 89 ALA A O 1
ATOM 744 N N . VAL A 1 90 ? 2.090 -6.488 -21.478 1.00 80.12 90 VAL A N 1
ATOM 745 C CA . VAL A 1 90 ? 3.113 -7.021 -20.574 1.00 80.12 90 VAL A CA 1
ATOM 746 C C . VAL A 1 90 ? 2.857 -8.507 -20.347 1.00 80.12 90 VAL A C 1
ATOM 748 O O . VAL A 1 90 ? 1.718 -8.955 -20.508 1.00 80.12 90 VAL A O 1
ATOM 751 N N . SER A 1 91 ? 3.889 -9.266 -19.961 1.00 78.94 91 SER A N 1
ATOM 752 C CA . SER A 1 91 ? 3.711 -10.690 -19.649 1.00 78.94 91 SER A CA 1
ATOM 753 C C . SER A 1 91 ? 2.665 -10.885 -18.546 1.00 78.94 91 SER A C 1
ATOM 755 O O . SER A 1 91 ? 2.628 -10.160 -17.551 1.00 78.94 91 SER A O 1
ATOM 757 N N . THR A 1 92 ? 1.808 -11.890 -18.727 1.00 79.38 92 THR A N 1
ATOM 758 C CA . THR A 1 92 ? 0.833 -12.336 -17.724 1.00 79.38 92 THR A CA 1
ATOM 759 C C . THR A 1 92 ? 1.473 -13.171 -16.614 1.00 79.38 92 THR A C 1
ATOM 761 O O . THR A 1 92 ? 0.809 -13.475 -15.623 1.00 79.38 92 THR A O 1
ATOM 764 N N . HIS A 1 93 ? 2.742 -13.561 -16.770 1.00 84.56 93 HIS A N 1
ATOM 765 C CA . HIS A 1 93 ? 3.515 -14.260 -15.750 1.00 84.56 93 HIS A CA 1
ATOM 766 C C . HIS A 1 93 ? 4.320 -13.261 -14.922 1.00 84.56 93 HIS A C 1
ATOM 768 O O . HIS A 1 93 ? 5.134 -12.503 -15.450 1.00 84.56 93 HIS A O 1
ATOM 774 N N . ALA A 1 94 ? 4.100 -13.278 -13.605 1.00 86.94 94 ALA A N 1
ATOM 775 C CA . ALA A 1 94 ? 4.730 -12.339 -12.683 1.00 86.94 94 ALA A CA 1
ATOM 776 C C . ALA A 1 94 ? 6.264 -12.403 -12.749 1.00 86.94 94 ALA A C 1
ATOM 778 O O . ALA A 1 94 ? 6.907 -11.359 -12.825 1.00 86.94 94 ALA A O 1
ATOM 779 N N . ASP A 1 95 ? 6.841 -13.605 -12.789 1.00 91.31 95 ASP A N 1
ATOM 780 C CA . ASP A 1 95 ? 8.296 -13.789 -12.804 1.00 91.31 95 ASP A CA 1
ATOM 781 C C . ASP A 1 95 ? 8.935 -13.227 -14.079 1.00 91.31 95 ASP A C 1
ATOM 783 O O . ASP A 1 95 ? 9.944 -12.522 -14.018 1.00 91.31 95 ASP A O 1
ATOM 787 N N . GLU A 1 96 ? 8.315 -13.474 -15.235 1.00 90.06 96 GLU A N 1
ATOM 788 C CA . GLU A 1 96 ? 8.769 -12.937 -16.520 1.00 90.06 96 GLU A CA 1
ATOM 789 C C . GLU A 1 96 ? 8.661 -11.414 -16.555 1.00 90.06 96 GLU A C 1
ATOM 791 O O . GLU A 1 96 ? 9.614 -10.738 -16.944 1.00 90.06 96 GLU A O 1
ATOM 796 N N . TYR A 1 97 ? 7.533 -10.865 -16.092 1.00 89.75 97 TYR A N 1
ATOM 797 C CA . TYR A 1 97 ? 7.337 -9.423 -16.004 1.00 89.75 97 TYR A CA 1
ATOM 798 C C . TYR A 1 97 ? 8.385 -8.774 -15.094 1.00 89.75 97 TYR A C 1
ATOM 800 O O . TYR A 1 97 ? 9.030 -7.798 -15.477 1.00 89.75 97 TYR A O 1
ATOM 808 N N . VAL A 1 98 ? 8.610 -9.322 -13.898 1.00 93.94 98 VAL A N 1
ATOM 809 C CA . VAL A 1 98 ? 9.609 -8.797 -12.960 1.00 93.94 98 VAL A CA 1
ATOM 810 C C . VAL A 1 98 ? 11.009 -8.879 -13.563 1.00 93.94 98 VAL A C 1
ATOM 812 O O . VAL A 1 98 ? 11.749 -7.895 -13.491 1.00 93.94 98 VAL A O 1
ATOM 815 N N . ALA A 1 99 ? 11.371 -9.991 -14.205 1.00 94.00 99 ALA A N 1
ATOM 816 C CA . ALA A 1 99 ? 12.661 -10.141 -14.872 1.00 94.00 99 ALA A CA 1
ATOM 817 C C . ALA A 1 99 ? 12.851 -9.116 -16.005 1.00 94.00 99 ALA A C 1
ATOM 819 O O . ALA A 1 99 ? 13.882 -8.440 -16.061 1.00 94.00 99 ALA A O 1
ATOM 820 N N . GLU A 1 100 ? 11.847 -8.935 -16.867 1.00 93.62 100 GLU A N 1
ATOM 821 C CA . GLU A 1 100 ? 11.867 -7.973 -17.974 1.00 93.62 100 GLU A CA 1
ATOM 822 C C . GLU A 1 100 ? 12.010 -6.527 -17.472 1.00 93.62 100 GLU A C 1
ATOM 824 O O . GLU A 1 100 ? 12.855 -5.760 -17.952 1.00 93.62 100 GLU A O 1
ATOM 829 N N . ARG A 1 101 ? 11.214 -6.146 -16.464 1.00 94.12 101 ARG A N 1
ATOM 830 C CA . ARG A 1 101 ? 11.259 -4.805 -15.865 1.00 94.12 101 ARG A CA 1
ATOM 831 C C . ARG A 1 101 ? 12.571 -4.550 -15.141 1.00 94.12 101 ARG A C 1
ATOM 833 O O . ARG A 1 101 ? 13.106 -3.448 -15.252 1.00 94.12 101 ARG A O 1
ATOM 840 N N . THR A 1 102 ? 13.106 -5.556 -14.455 1.00 95.25 102 THR A N 1
ATOM 841 C CA . THR A 1 102 ? 14.403 -5.475 -13.773 1.00 95.25 102 THR A CA 1
ATOM 842 C C . THR A 1 102 ? 15.522 -5.274 -14.784 1.00 95.25 102 THR A C 1
ATOM 844 O O . THR A 1 102 ? 16.326 -4.356 -14.631 1.00 95.25 102 THR A O 1
ATOM 847 N N . LYS A 1 103 ? 15.536 -6.057 -15.867 1.00 96.00 103 LYS A N 1
ATOM 848 C CA . LYS A 1 103 ? 16.497 -5.895 -16.962 1.00 96.00 103 LYS A CA 1
ATOM 849 C C . LYS A 1 103 ? 16.422 -4.491 -17.571 1.00 96.00 103 LYS A C 1
ATOM 851 O O . LYS A 1 103 ? 17.436 -3.802 -17.632 1.00 96.00 103 LYS A O 1
ATOM 856 N N . THR A 1 104 ? 15.221 -4.036 -17.930 1.00 95.50 104 THR A N 1
ATOM 857 C CA . THR A 1 104 ? 14.995 -2.693 -18.495 1.00 95.50 104 THR A CA 1
ATOM 858 C C . THR A 1 104 ? 15.472 -1.590 -17.549 1.00 95.50 104 THR A C 1
ATOM 860 O O . THR A 1 104 ? 16.077 -0.605 -17.975 1.00 95.50 104 THR A O 1
ATOM 863 N N . LEU A 1 105 ? 15.196 -1.731 -16.250 1.00 95.94 105 LEU A N 1
ATOM 864 C CA . LEU A 1 105 ? 15.633 -0.783 -15.232 1.00 95.94 105 LEU A CA 1
ATOM 865 C C . LEU A 1 105 ? 17.160 -0.728 -15.151 1.00 95.94 105 LEU A C 1
ATOM 867 O O . LEU A 1 105 ? 17.728 0.360 -15.193 1.00 95.94 105 LEU A O 1
ATOM 871 N N . LEU A 1 106 ? 17.821 -1.884 -15.076 1.00 95.88 106 LEU A N 1
ATOM 872 C CA . LEU A 1 106 ? 19.279 -1.970 -15.004 1.00 95.88 106 LEU A CA 1
ATOM 873 C C . LEU A 1 106 ? 19.946 -1.394 -16.257 1.00 95.88 106 LEU A C 1
ATOM 875 O O . LEU A 1 106 ? 20.912 -0.645 -16.140 1.00 95.88 106 LEU A O 1
ATOM 879 N N . GLU A 1 107 ? 19.404 -1.662 -17.445 1.00 95.56 107 GLU A N 1
ATOM 880 C CA . GLU A 1 107 ? 19.886 -1.084 -18.705 1.00 95.56 107 GLU A CA 1
ATOM 881 C C . GLU A 1 107 ? 19.761 0.445 -18.722 1.00 95.56 107 GLU A C 1
ATOM 883 O O . GLU A 1 107 ? 20.693 1.146 -19.134 1.00 95.56 107 GLU A O 1
ATOM 888 N N . ARG A 1 108 ? 18.642 0.984 -18.223 1.00 93.62 108 ARG A N 1
ATOM 889 C CA . ARG A 1 108 ? 18.430 2.435 -18.107 1.00 93.62 108 ARG A CA 1
ATOM 890 C C . ARG A 1 108 ? 19.354 3.065 -17.078 1.00 93.62 108 ARG A C 1
ATOM 892 O O . ARG A 1 108 ? 19.920 4.113 -17.364 1.00 93.62 108 ARG A O 1
ATOM 899 N N . ILE A 1 109 ? 19.543 2.433 -15.921 1.00 90.81 109 ILE A N 1
ATOM 900 C CA . ILE A 1 109 ? 20.480 2.901 -14.892 1.00 90.81 109 ILE A CA 1
ATOM 901 C C . ILE A 1 109 ? 21.910 2.885 -15.434 1.00 90.81 109 ILE A C 1
ATOM 903 O O . ILE A 1 109 ? 22.631 3.864 -15.265 1.00 90.81 109 ILE A O 1
ATOM 907 N N . ALA A 1 110 ? 22.315 1.823 -16.133 1.00 90.56 110 ALA A N 1
ATOM 908 C CA . ALA A 1 110 ? 23.640 1.731 -16.740 1.00 90.56 110 ALA A CA 1
ATOM 909 C C . ALA A 1 110 ? 23.845 2.807 -17.814 1.00 90.56 110 ALA A C 1
ATOM 911 O O . ALA A 1 110 ? 24.887 3.459 -17.858 1.00 90.56 110 ALA A O 1
ATOM 912 N N . THR A 1 111 ? 22.838 3.027 -18.661 1.00 89.50 111 THR A N 1
ATOM 913 C CA . THR A 1 111 ? 22.857 4.096 -19.667 1.00 89.50 111 THR A CA 1
ATOM 914 C C . THR A 1 111 ? 22.931 5.470 -19.007 1.00 89.50 111 THR A C 1
ATOM 916 O O . THR A 1 111 ? 23.749 6.293 -19.406 1.00 89.50 111 THR A O 1
ATOM 919 N N . PHE A 1 112 ? 22.126 5.715 -17.975 1.00 86.62 112 PHE A N 1
ATOM 920 C CA . PHE A 1 112 ? 22.141 6.969 -17.231 1.00 86.62 112 PHE A CA 1
ATOM 921 C C . PHE A 1 112 ? 23.501 7.205 -16.575 1.00 86.62 112 PHE A C 1
ATOM 923 O O . PHE A 1 112 ? 24.102 8.244 -16.798 1.00 86.62 112 PHE A O 1
ATOM 930 N N . SER A 1 113 ? 24.039 6.221 -15.852 1.00 85.75 113 SER A N 1
ATOM 931 C CA . SER A 1 113 ? 25.334 6.327 -15.174 1.00 85.75 113 SER A CA 1
ATOM 932 C C . SER A 1 113 ? 26.486 6.619 -16.140 1.00 85.75 113 SER A C 1
ATOM 934 O O . SER A 1 113 ? 27.326 7.459 -15.831 1.00 85.75 113 SER A O 1
ATOM 936 N N . LYS A 1 114 ? 26.500 6.004 -17.332 1.00 85.44 114 LYS A N 1
ATOM 937 C CA . LYS A 1 114 ? 27.506 6.299 -18.370 1.00 85.44 114 LYS A CA 1
ATOM 938 C C . LYS A 1 114 ? 27.447 7.741 -18.870 1.00 85.44 114 LYS A C 1
ATOM 940 O O . LYS A 1 114 ? 28.481 8.306 -19.204 1.00 85.44 114 LYS A O 1
ATOM 945 N N . ASN A 1 115 ? 26.249 8.315 -18.947 1.00 85.44 115 ASN A N 1
ATOM 946 C CA . ASN A 1 115 ? 26.034 9.652 -19.495 1.00 85.44 115 ASN A CA 1
ATOM 947 C C . ASN A 1 115 ? 25.931 10.736 -18.415 1.00 85.44 115 ASN A C 1
ATOM 949 O O . ASN A 1 115 ? 25.968 11.912 -18.750 1.00 85.44 115 ASN A O 1
ATOM 953 N N . ALA A 1 116 ? 25.833 10.373 -17.135 1.00 80.38 116 ALA A N 1
ATOM 954 C CA . ALA A 1 116 ? 25.536 11.298 -16.044 1.00 80.38 116 ALA A CA 1
ATOM 955 C C . ALA A 1 116 ? 26.523 12.470 -15.960 1.00 80.38 116 ALA A C 1
ATOM 957 O O . ALA A 1 116 ? 26.102 13.596 -15.738 1.00 80.38 116 ALA A O 1
ATOM 958 N N . HIS A 1 117 ? 27.812 12.222 -16.205 1.00 77.62 117 HIS A N 1
ATOM 959 C CA . HIS A 1 117 ? 28.855 13.256 -16.179 1.00 77.62 117 HIS A CA 1
ATOM 960 C C . HIS A 1 117 ? 28.924 14.115 -17.451 1.00 77.62 117 HIS A C 1
ATOM 962 O O . HIS A 1 117 ? 29.631 15.117 -17.472 1.00 77.62 117 HIS A O 1
ATOM 968 N N . ALA A 1 118 ? 28.223 13.716 -18.515 1.00 80.00 118 ALA A N 1
ATOM 969 C CA . ALA A 1 118 ? 28.138 14.457 -19.772 1.00 80.00 118 ALA A CA 1
ATOM 970 C C . ALA A 1 118 ? 26.858 15.307 -19.871 1.00 80.00 118 ALA A C 1
ATOM 972 O O . ALA A 1 118 ? 26.692 16.047 -20.838 1.00 80.00 118 ALA A O 1
ATOM 973 N N . LEU A 1 119 ? 25.941 15.186 -18.904 1.00 79.31 119 LEU A N 1
ATOM 974 C CA . LEU A 1 119 ? 24.679 15.917 -18.877 1.00 79.31 119 LEU A CA 1
ATOM 975 C C . LEU A 1 119 ? 24.847 17.244 -18.133 1.00 79.31 119 LEU A C 1
ATOM 977 O O . LEU A 1 119 ? 25.229 17.281 -16.965 1.00 79.31 119 LEU A O 1
ATOM 981 N N . GLU A 1 120 ? 24.511 18.340 -18.805 1.00 77.06 120 GLU A N 1
ATOM 982 C CA . GLU A 1 120 ? 24.475 19.663 -18.192 1.00 77.06 120 GLU A CA 1
ATOM 983 C C . GLU A 1 120 ? 23.358 19.722 -17.134 1.00 77.06 120 GLU A C 1
ATOM 985 O O . GLU A 1 120 ? 22.227 19.296 -17.373 1.00 77.06 120 GLU A O 1
ATOM 990 N N . GLY A 1 121 ? 23.684 20.209 -15.934 1.00 76.00 121 GLY A N 1
ATOM 991 C CA . GLY A 1 121 ? 22.734 20.315 -14.825 1.00 76.00 121 GLY A CA 1
ATOM 992 C C . GLY A 1 121 ? 22.492 19.028 -14.026 1.00 76.00 121 GLY A C 1
ATOM 993 O O . GLY A 1 121 ? 21.601 19.020 -13.176 1.00 76.00 121 GLY A O 1
ATOM 994 N N . VAL A 1 122 ? 23.269 17.963 -14.246 1.00 81.31 122 VAL A N 1
ATOM 995 C CA . VAL A 1 122 ? 23.229 16.730 -13.442 1.00 81.31 122 VAL A CA 1
ATOM 996 C C . VAL A 1 122 ? 24.538 16.576 -12.667 1.00 81.31 122 VAL A C 1
ATOM 998 O O . VAL A 1 122 ? 25.604 16.488 -13.265 1.00 81.31 122 VAL A O 1
ATOM 1001 N N . ASP A 1 123 ? 24.462 16.509 -11.338 1.00 80.38 123 ASP A N 1
ATOM 1002 C CA . ASP A 1 123 ? 25.606 16.225 -10.464 1.00 80.38 123 ASP A CA 1
ATOM 1003 C C . ASP A 1 123 ? 25.299 15.016 -9.573 1.00 80.38 123 ASP A C 1
ATOM 1005 O O . ASP A 1 123 ? 24.198 14.878 -9.035 1.00 80.38 123 ASP A O 1
ATOM 1009 N N . ILE A 1 124 ? 26.261 14.103 -9.447 1.00 79.88 124 ILE A N 1
ATOM 1010 C CA . ILE A 1 124 ? 26.154 12.936 -8.570 1.00 79.88 124 ILE A CA 1
ATOM 1011 C C . ILE A 1 124 ? 27.319 12.996 -7.589 1.00 79.88 124 ILE A C 1
ATOM 1013 O O . ILE A 1 124 ? 28.441 12.612 -7.917 1.00 79.88 124 ILE A O 1
ATOM 1017 N N . SER A 1 125 ? 27.043 13.452 -6.370 1.00 77.62 125 SER A N 1
ATOM 1018 C CA . SER A 1 125 ? 28.030 13.598 -5.300 1.00 77.62 125 SER A CA 1
ATOM 1019 C C . SER A 1 125 ? 27.523 12.957 -4.005 1.00 77.62 125 SER A C 1
ATOM 1021 O O . SER A 1 125 ? 26.348 13.036 -3.650 1.00 77.62 125 SER A O 1
ATOM 1023 N N . GLY A 1 126 ? 28.397 12.214 -3.315 1.00 73.75 126 GLY A N 1
ATOM 1024 C CA . GLY A 1 126 ? 28.075 11.578 -2.027 1.00 73.75 126 GLY A CA 1
ATOM 1025 C C . GLY A 1 126 ? 26.900 10.586 -2.047 1.00 73.75 126 GLY A C 1
ATOM 1026 O O . GLY A 1 126 ? 26.268 10.379 -1.017 1.00 73.75 126 GLY A O 1
ATOM 1027 N N . GLY A 1 127 ? 26.572 9.999 -3.205 1.00 78.69 127 GLY A N 1
ATOM 1028 C CA . GLY A 1 127 ? 25.415 9.107 -3.364 1.00 78.69 127 GLY A CA 1
ATOM 1029 C C . GLY A 1 127 ? 24.071 9.825 -3.543 1.00 78.69 127 GLY A C 1
ATOM 1030 O O . GLY A 1 127 ? 23.035 9.164 -3.566 1.00 78.69 127 GLY A O 1
ATOM 1031 N N . THR A 1 128 ? 24.074 11.152 -3.694 1.00 78.56 128 THR A N 1
ATOM 1032 C CA . THR A 1 128 ? 22.871 11.958 -3.938 1.00 78.56 128 THR A CA 1
ATOM 1033 C C . THR A 1 128 ? 22.861 12.468 -5.378 1.00 78.56 128 THR A C 1
ATOM 1035 O O . THR A 1 128 ? 23.873 12.947 -5.884 1.00 78.56 128 THR A O 1
ATOM 1038 N N . LEU A 1 129 ? 21.710 12.348 -6.046 1.00 83.06 129 LEU A N 1
ATOM 1039 C CA . LEU A 1 129 ? 21.481 12.896 -7.383 1.00 83.06 129 LEU A CA 1
ATOM 1040 C C . LEU A 1 129 ? 20.980 14.339 -7.263 1.00 83.06 129 LEU A C 1
ATOM 1042 O O . LEU A 1 129 ? 19.860 14.579 -6.809 1.00 83.06 129 LEU A O 1
ATOM 1046 N N . HIS A 1 130 ? 21.795 15.287 -7.709 1.00 81.44 130 HIS A N 1
ATOM 1047 C CA . HIS A 1 130 ? 21.448 16.694 -7.821 1.00 81.44 130 HIS A CA 1
ATOM 1048 C C . HIS A 1 130 ? 21.049 17.014 -9.264 1.00 81.44 130 HIS A C 1
ATOM 1050 O O . HIS A 1 130 ? 21.831 16.850 -10.197 1.00 81.44 130 HIS A O 1
ATOM 1056 N N . LEU A 1 131 ? 19.815 17.484 -9.441 1.00 82.12 131 LEU A N 1
ATOM 1057 C CA . LEU A 1 131 ? 19.297 17.964 -10.720 1.00 82.12 131 LEU A CA 1
ATOM 1058 C C . LEU A 1 131 ? 19.088 19.472 -10.613 1.00 82.12 131 LEU A C 1
ATOM 1060 O O . LEU A 1 131 ? 18.309 19.936 -9.775 1.00 82.12 131 LEU A O 1
ATOM 1064 N N . GLN A 1 132 ? 19.779 20.242 -11.447 1.00 79.56 132 GLN A N 1
ATOM 1065 C CA . GLN A 1 132 ? 19.516 21.666 -11.577 1.00 79.56 132 GLN A CA 1
ATOM 1066 C C . GLN A 1 132 ? 18.110 21.868 -12.136 1.00 79.56 132 GLN A C 1
ATOM 1068 O O . GLN A 1 132 ? 17.652 21.161 -13.036 1.00 79.56 132 GLN A O 1
ATOM 1073 N N . ARG A 1 133 ? 17.392 22.840 -11.569 1.00 78.81 133 ARG A N 1
ATOM 1074 C CA . ARG A 1 133 ? 16.054 23.175 -12.041 1.00 78.81 133 ARG A CA 1
ATOM 1075 C C . ARG A 1 133 ? 16.166 23.718 -13.460 1.00 78.81 133 ARG A C 1
ATOM 1077 O O . ARG A 1 133 ? 16.830 24.728 -13.663 1.00 78.81 133 ARG A O 1
ATOM 1084 N N . LEU A 1 134 ? 15.473 23.088 -14.404 1.00 76.38 134 LEU A N 1
ATOM 1085 C CA . LEU A 1 134 ? 15.377 23.616 -15.758 1.00 76.38 134 LEU A CA 1
ATOM 1086 C C . LEU A 1 134 ? 14.705 24.994 -15.717 1.00 76.38 134 LEU A C 1
ATOM 1088 O O . LEU A 1 134 ? 13.652 25.167 -15.086 1.00 76.38 134 LEU A O 1
ATOM 1092 N N . ASP A 1 135 ? 15.317 25.974 -16.373 1.00 71.81 135 ASP A N 1
ATOM 1093 C CA . ASP A 1 135 ? 14.698 27.279 -16.530 1.00 71.81 135 ASP A CA 1
ATOM 1094 C C . ASP A 1 135 ? 13.456 27.192 -17.416 1.00 71.81 135 ASP A C 1
ATOM 1096 O O . ASP A 1 135 ? 13.294 26.300 -18.250 1.00 71.81 135 ASP A O 1
ATOM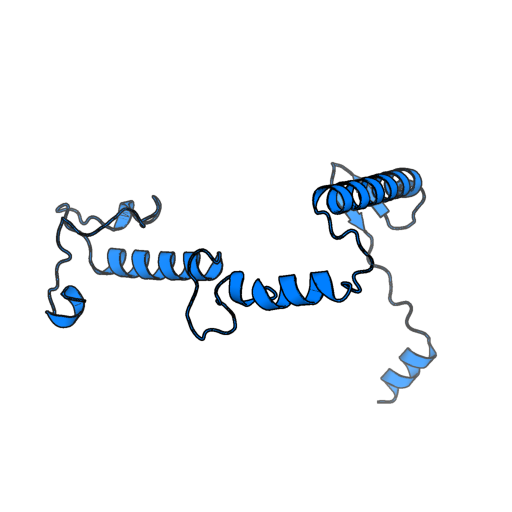 1100 N N . LYS A 1 136 ? 12.525 28.125 -17.200 1.00 70.69 136 LYS A N 1
ATOM 1101 C CA . LYS A 1 136 ? 11.296 28.192 -17.988 1.00 70.69 136 LYS A CA 1
ATOM 1102 C C . LYS A 1 136 ? 11.640 28.470 -19.451 1.00 70.69 136 LYS A C 1
ATOM 1104 O O . LYS A 1 136 ? 11.814 29.629 -19.831 1.00 70.69 136 LYS A O 1
ATOM 1109 N N . ASP A 1 137 ? 11.579 27.431 -20.273 1.00 65.75 137 ASP A N 1
ATOM 1110 C CA . ASP A 1 137 ? 11.578 27.527 -21.733 1.00 65.75 137 ASP A CA 1
ATOM 1111 C C . ASP A 1 137 ? 10.194 27.976 -22.238 1.00 65.75 137 ASP A C 1
ATOM 1113 O O . ASP A 1 137 ? 9.497 27.306 -22.993 1.00 65.75 137 ASP A O 1
ATOM 1117 N N . THR A 1 138 ? 9.696 29.087 -21.683 1.00 74.38 138 THR A N 1
ATOM 1118 C CA . THR A 1 138 ? 8.415 29.667 -22.088 1.00 74.38 138 THR A CA 1
ATOM 1119 C C . THR A 1 138 ? 8.644 30.477 -23.361 1.00 74.38 138 THR A C 1
ATOM 1121 O O . THR A 1 138 ? 9.359 31.487 -23.285 1.00 74.38 138 THR A O 1
ATOM 1124 N N . PRO A 1 139 ? 8.017 30.105 -24.496 1.00 78.06 139 PRO A N 1
ATOM 1125 C CA . PRO A 1 139 ? 8.133 30.855 -25.739 1.00 78.06 139 PRO A CA 1
ATOM 1126 C C . PRO A 1 139 ? 7.770 32.323 -25.516 1.00 78.06 139 PRO A C 1
ATOM 1128 O O . PRO A 1 139 ? 6.848 32.637 -24.755 1.00 78.06 139 PRO A O 1
ATOM 1131 N N . GLN A 1 140 ? 8.468 33.242 -26.187 1.00 71.44 140 GLN A N 1
ATOM 1132 C CA . GLN A 1 140 ? 8.220 34.680 -26.023 1.00 71.44 140 GLN A CA 1
ATOM 1133 C C . GLN A 1 140 ? 6.754 35.054 -26.310 1.00 71.44 140 GLN A C 1
ATOM 1135 O O . GLN A 1 140 ? 6.200 35.918 -25.634 1.00 71.44 140 GLN A O 1
ATOM 1140 N N . THR A 1 141 ? 6.098 34.339 -27.229 1.00 74.25 141 THR A N 1
ATOM 1141 C CA . THR A 1 141 ? 4.668 34.480 -27.550 1.00 74.25 141 THR A CA 1
ATOM 1142 C C . THR A 1 141 ? 3.754 34.188 -26.354 1.00 74.25 141 THR A C 1
ATOM 1144 O O . THR A 1 141 ? 2.803 34.928 -26.112 1.00 74.25 141 THR A O 1
ATOM 1147 N N . ALA A 1 142 ? 4.067 33.168 -25.548 1.00 72.00 142 ALA A N 1
ATOM 1148 C CA . ALA A 1 142 ? 3.319 32.839 -24.335 1.00 72.00 142 ALA A CA 1
ATOM 1149 C C . ALA A 1 142 ? 3.540 33.878 -23.219 1.00 72.00 142 ALA A C 1
ATOM 1151 O O . ALA A 1 142 ? 2.600 34.214 -22.496 1.00 72.00 142 ALA A O 1
ATOM 1152 N N . LYS A 1 143 ? 4.748 34.458 -23.118 1.00 67.50 143 LYS A N 1
ATOM 1153 C CA . LYS A 1 143 ? 5.021 35.572 -22.189 1.00 67.50 143 LYS A CA 1
ATOM 1154 C C . LYS A 1 143 ? 4.211 36.821 -22.563 1.00 67.50 143 LYS A C 1
ATOM 1156 O O . LYS A 1 143 ? 3.575 37.405 -21.689 1.00 67.50 143 LYS A O 1
ATOM 1161 N N . GLN A 1 144 ? 4.176 37.171 -23.853 1.00 75.88 144 GLN A N 1
ATOM 1162 C CA . GLN A 1 144 ? 3.438 38.329 -24.381 1.00 75.88 144 GLN A CA 1
ATOM 1163 C C . GLN A 1 144 ? 1.916 38.215 -24.211 1.00 75.88 144 GLN A C 1
ATOM 1165 O O . GLN A 1 144 ? 1.251 39.224 -23.974 1.00 75.88 144 GLN A O 1
ATOM 1170 N N . LEU A 1 145 ? 1.354 37.006 -24.316 1.00 67.44 145 LEU A N 1
ATOM 1171 C CA . LEU A 1 145 ? -0.072 36.776 -24.077 1.00 67.44 145 LEU A CA 1
ATOM 1172 C C . LEU A 1 145 ? -0.429 36.949 -22.593 1.00 67.44 145 LEU A C 1
ATOM 1174 O O . LEU A 1 145 ? -1.420 37.602 -22.287 1.00 67.44 145 LEU A O 1
ATOM 1178 N N . SER A 1 146 ? 0.405 36.442 -21.675 1.00 67.25 146 SER A N 1
ATOM 1179 C CA . SER A 1 146 ? 0.158 36.588 -20.230 1.00 67.25 146 SER A CA 1
ATOM 1180 C C . SER A 1 146 ? 0.238 38.034 -19.735 1.00 67.25 146 SER A C 1
ATOM 1182 O O . SER A 1 146 ? -0.403 38.365 -18.752 1.00 67.25 146 SER A O 1
ATOM 1184 N N . SER A 1 147 ? 0.997 38.900 -20.417 1.00 70.31 147 SER A N 1
ATOM 1185 C CA . SER A 1 147 ? 1.085 40.329 -20.083 1.00 70.31 147 SER A CA 1
ATOM 1186 C C . SER A 1 147 ? -0.070 41.175 -20.630 1.00 70.31 147 SER A C 1
ATOM 1188 O O . SER A 1 147 ? -0.135 42.365 -20.339 1.00 70.31 147 SER A O 1
ATOM 1190 N N . LYS A 1 148 ? -0.927 40.600 -21.486 1.00 62.31 148 LYS A N 1
ATOM 1191 C CA . LYS A 1 148 ? -2.092 41.275 -22.085 1.00 62.31 148 LYS A CA 1
ATOM 1192 C C . LYS A 1 148 ? -3.430 40.856 -21.461 1.00 62.31 148 LYS A C 1
ATOM 1194 O O . LYS A 1 148 ? -4.444 41.458 -21.808 1.00 62.31 148 LYS A O 1
ATOM 1199 N N . LEU A 1 149 ? -3.424 39.831 -20.610 1.00 50.72 149 LEU A N 1
ATOM 1200 C CA . LEU A 1 149 ? -4.552 39.396 -19.781 1.00 50.72 149 LEU A CA 1
ATOM 1201 C C . LEU A 1 149 ? -4.431 40.028 -18.392 1.00 50.72 149 LEU A C 1
ATOM 1203 O O . LEU A 1 149 ? -5.493 40.333 -17.814 1.00 50.72 149 LEU A O 1
#

Foldseek 3Di:
DCCVVVVDQFDDPPDDCPLADPVLVVPQQDPVRGGHPVSVVVRVVVSVVVCQVVLVDADPPDPSNHHPCVVDDHPVNVVVCVVVDPPDPADPDPVRRVVVVVVVVVVVVVVCVVCQVVDPQWDQPPNDTGGHDDDPPQPVVNVVVVVVD

pLDDT: mean 81.23, std 9.12, range [49.62, 96.0]

Radius of gyration: 28.13 Å; chains: 1; bounding box: 52×58×69 Å

Sequence (149 aa):
HELNESGKRKVPNGAPLSFVINRWRKYIHDEDGNINRHFYELAAFTELRNYVRSGDISIVGSRQHKDFDEYLISINEWNHSKENGIRLAVSTHADEYVAERTKTLLERIATFSKNAHALEGVDISGGTLHLQRLDKDTPQTAKQLSSKL

Organism: Bacillus cereus (NCBI:txid1396)